Protein AF-A0A7W4E6R5-F1 (afdb_monomer_lite)

Structure (mmCIF, N/CA/C/O backbone):
data_AF-A0A7W4E6R5-F1
#
_entry.id   AF-A0A7W4E6R5-F1
#
loop_
_atom_site.group_PDB
_atom_site.id
_atom_site.type_symbol
_atom_site.label_atom_id
_atom_site.label_alt_id
_atom_site.label_comp_id
_atom_site.label_asym_id
_atom_site.label_entity_id
_atom_site.label_seq_id
_atom_site.pdbx_PDB_ins_code
_atom_site.Cartn_x
_atom_site.Cartn_y
_atom_site.Cartn_z
_atom_site.occupancy
_atom_site.B_iso_or_equiv
_atom_site.auth_seq_id
_atom_site.auth_comp_id
_atom_site.auth_asym_id
_atom_site.auth_atom_id
_atom_site.pdbx_PDB_model_num
ATOM 1 N N . MET A 1 1 ? -4.775 -3.069 15.211 1.00 92.50 1 MET A N 1
ATOM 2 C CA . MET A 1 1 ? -4.771 -3.975 14.040 1.00 92.50 1 MET A CA 1
ATOM 3 C C . MET A 1 1 ? -3.378 -3.992 13.441 1.00 92.50 1 MET A C 1
ATOM 5 O O . MET A 1 1 ? -2.796 -2.930 13.280 1.00 92.50 1 MET A O 1
ATOM 9 N N . LYS A 1 2 ? -2.855 -5.177 13.117 1.00 96.56 2 LYS A N 1
ATOM 10 C CA . LYS A 1 2 ? -1.588 -5.344 12.400 1.00 96.56 2 LYS A CA 1
ATOM 11 C C . LYS A 1 2 ? -1.854 -6.105 11.107 1.00 96.56 2 LYS A C 1
ATOM 13 O O . LYS A 1 2 ? -2.441 -7.186 11.166 1.00 96.56 2 LYS A O 1
ATOM 18 N N . ILE A 1 3 ? -1.442 -5.541 9.979 1.00 96.94 3 ILE A N 1
ATOM 19 C CA . ILE A 1 3 ? -1.617 -6.141 8.656 1.00 96.94 3 ILE A CA 1
ATOM 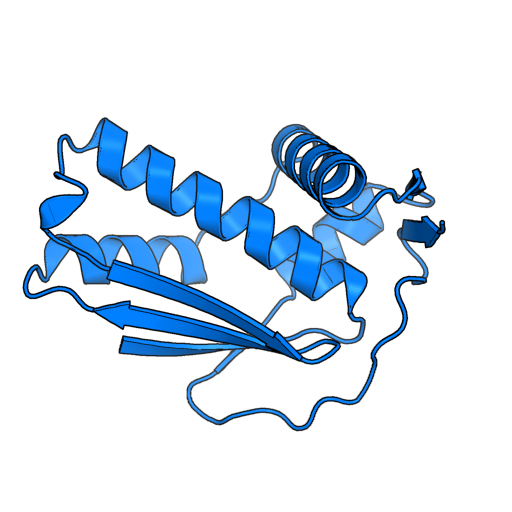20 C C . ILE A 1 3 ? -0.442 -5.766 7.758 1.00 96.94 3 ILE A C 1
ATOM 22 O O . ILE A 1 3 ? 0.274 -4.805 8.037 1.00 96.94 3 ILE A O 1
ATOM 26 N N . TYR A 1 4 ? -0.219 -6.544 6.713 1.00 97.50 4 TYR A N 1
ATOM 27 C CA . TYR A 1 4 ? 0.803 -6.286 5.715 1.00 97.50 4 TYR A CA 1
ATOM 28 C C . TYR A 1 4 ? 0.143 -6.096 4.363 1.00 97.50 4 TYR A C 1
ATOM 30 O O . TYR A 1 4 ? -0.878 -6.732 4.111 1.00 97.50 4 TYR A O 1
ATOM 38 N N . SER A 1 5 ? 0.732 -5.259 3.520 1.00 96.62 5 SER A N 1
ATOM 39 C CA . SER A 1 5 ? 0.418 -5.199 2.099 1.00 96.62 5 SER A CA 1
ATOM 40 C C . SER A 1 5 ? 1.663 -5.502 1.276 1.00 96.62 5 SER A C 1
ATOM 42 O O . SER A 1 5 ? 2.760 -5.118 1.684 1.00 96.62 5 SER A O 1
ATOM 44 N N . TYR A 1 6 ? 1.525 -6.190 0.149 1.00 97.19 6 TYR A N 1
ATOM 45 C CA . TYR A 1 6 ? 2.667 -6.536 -0.696 1.00 97.19 6 TYR A CA 1
ATOM 46 C C . TYR A 1 6 ? 2.286 -6.660 -2.169 1.00 97.19 6 TYR A C 1
ATOM 48 O O . TYR A 1 6 ? 1.118 -6.813 -2.516 1.00 97.19 6 TYR A O 1
ATOM 56 N N . SER A 1 7 ? 3.291 -6.599 -3.034 1.00 95.94 7 SER A N 1
ATOM 57 C CA . SER A 1 7 ? 3.144 -6.807 -4.474 1.00 95.94 7 SER A CA 1
ATOM 58 C C . SER A 1 7 ? 4.409 -7.426 -5.057 1.00 95.94 7 SER A C 1
ATOM 60 O O . SER A 1 7 ? 5.363 -7.710 -4.333 1.00 95.94 7 SER A O 1
ATOM 62 N N . SER A 1 8 ? 4.437 -7.643 -6.369 1.00 94.12 8 SER A N 1
ATOM 63 C CA . SER A 1 8 ? 5.616 -8.175 -7.053 1.00 94.12 8 SER A CA 1
ATOM 64 C C . SER A 1 8 ? 6.803 -7.210 -7.095 1.00 94.12 8 SER A C 1
ATOM 66 O O . SER A 1 8 ? 7.907 -7.665 -7.369 1.00 94.12 8 SER A O 1
ATOM 68 N N . SER A 1 9 ? 6.594 -5.905 -6.874 1.00 96.25 9 SER A N 1
ATOM 69 C CA . SER A 1 9 ? 7.644 -4.889 -7.023 1.00 96.25 9 SER A CA 1
ATOM 70 C C . SER A 1 9 ? 7.554 -3.808 -5.952 1.00 96.25 9 SER A C 1
ATOM 72 O O . SER A 1 9 ? 6.456 -3.395 -5.571 1.00 96.25 9 SER A O 1
ATOM 74 N N . ALA A 1 10 ? 8.696 -3.310 -5.476 1.00 95.88 10 ALA A N 1
ATOM 75 C CA . ALA A 1 10 ? 8.713 -2.346 -4.380 1.00 95.88 10 ALA A CA 1
ATOM 76 C C . ALA A 1 10 ? 7.948 -1.067 -4.726 1.00 95.88 10 ALA A C 1
ATOM 78 O O . ALA A 1 10 ? 7.079 -0.640 -3.966 1.00 95.88 10 ALA A O 1
ATOM 79 N N . ASN A 1 11 ? 8.174 -0.500 -5.909 1.00 95.75 11 ASN A N 1
ATOM 80 C CA . ASN A 1 11 ? 7.527 0.750 -6.298 1.00 95.75 11 ASN A CA 1
ATOM 81 C C . ASN A 1 11 ? 5.982 0.706 -6.270 1.00 95.75 11 ASN A C 1
ATOM 83 O O . ASN A 1 11 ? 5.368 1.674 -5.823 1.00 95.75 11 ASN A O 1
ATOM 87 N N . TYR A 1 12 ? 5.341 -0.409 -6.633 1.00 96.56 12 TYR A N 1
ATOM 88 C CA . TYR A 1 12 ? 3.883 -0.554 -6.542 1.00 96.56 12 TYR A CA 1
ATOM 89 C C . TYR A 1 12 ? 3.400 -0.553 -5.091 1.00 96.56 12 TYR A C 1
ATOM 91 O O . TYR A 1 12 ? 2.452 0.162 -4.764 1.00 96.56 12 TYR A O 1
ATOM 99 N N . THR A 1 13 ? 4.085 -1.279 -4.200 1.00 96.31 13 THR A N 1
ATOM 100 C CA . THR A 1 13 ? 3.770 -1.273 -2.763 1.00 96.31 13 THR A CA 1
ATOM 101 C C . THR A 1 13 ? 3.951 0.121 -2.160 1.00 96.31 13 THR A C 1
ATOM 103 O O . THR A 1 13 ? 3.119 0.550 -1.360 1.00 96.31 13 THR A O 1
ATOM 106 N N . HIS A 1 14 ? 5.001 0.853 -2.551 1.00 95.50 14 HIS A N 1
ATOM 107 C CA . HIS A 1 14 ? 5.243 2.222 -2.081 1.00 95.50 14 HIS A CA 1
ATOM 108 C C . HIS A 1 14 ? 4.127 3.164 -2.538 1.00 95.50 14 HIS A C 1
ATOM 110 O O . HIS A 1 14 ? 3.554 3.867 -1.711 1.00 95.50 14 HIS A O 1
ATOM 116 N N . ILE A 1 15 ? 3.768 3.153 -3.824 1.00 96.12 15 ILE A N 1
ATOM 117 C CA . ILE A 1 15 ? 2.698 4.014 -4.349 1.00 96.12 15 ILE A CA 1
ATOM 118 C C . ILE A 1 15 ? 1.363 3.684 -3.681 1.00 96.12 15 ILE A C 1
ATOM 120 O O . ILE A 1 15 ? 0.711 4.584 -3.155 1.00 96.12 15 ILE A O 1
ATOM 124 N N . HIS A 1 16 ? 0.988 2.404 -3.635 1.00 95.75 16 HIS A N 1
ATOM 125 C CA . HIS A 1 16 ? -0.233 1.958 -2.969 1.00 95.75 16 HIS A CA 1
ATOM 126 C C . HIS A 1 16 ? -0.277 2.413 -1.508 1.00 95.75 16 HIS A C 1
ATOM 128 O O . HIS A 1 16 ? -1.301 2.906 -1.045 1.00 95.75 16 HIS A O 1
ATOM 134 N N . MET A 1 17 ? 0.843 2.304 -0.785 1.00 94.88 17 MET A N 1
ATOM 135 C CA . MET A 1 17 ? 0.940 2.775 0.594 1.00 94.88 17 MET A CA 1
ATOM 136 C C . MET A 1 17 ? 0.624 4.270 0.716 1.00 94.88 17 MET A C 1
ATOM 138 O O . MET A 1 17 ? -0.128 4.662 1.606 1.00 94.88 17 MET A O 1
ATOM 142 N N . TYR A 1 18 ? 1.172 5.105 -0.166 1.00 94.94 18 TYR A N 1
ATOM 143 C CA . TYR A 1 18 ? 0.889 6.539 -0.151 1.00 94.94 18 TYR A CA 1
ATOM 144 C C . TYR A 1 18 ? -0.571 6.840 -0.480 1.00 94.94 18 TYR A C 1
ATOM 146 O O . TYR A 1 18 ? -1.187 7.610 0.254 1.00 94.94 18 TYR A O 1
ATOM 154 N N . VAL A 1 19 ? -1.129 6.233 -1.535 1.00 94.19 19 VAL A N 1
ATOM 155 C CA . VAL A 1 19 ? -2.530 6.482 -1.905 1.00 94.19 19 VAL A CA 1
ATOM 156 C C . VAL A 1 19 ? -3.450 6.054 -0.768 1.00 94.19 19 VAL A C 1
ATOM 158 O O . VAL A 1 19 ? -4.164 6.887 -0.224 1.00 94.19 19 VAL A O 1
ATOM 161 N N . PHE A 1 20 ? -3.329 4.804 -0.315 1.00 93.62 20 PHE A N 1
ATOM 162 C CA . PHE A 1 20 ? -4.147 4.256 0.763 1.00 93.62 20 PHE A CA 1
ATOM 163 C C . PHE A 1 20 ? -4.099 5.117 2.033 1.00 93.62 20 PHE A C 1
ATOM 165 O O . PHE A 1 20 ? -5.126 5.361 2.670 1.00 93.62 20 PHE A O 1
ATOM 172 N N . PHE A 1 21 ? -2.906 5.580 2.423 1.00 93.06 21 PHE A N 1
ATOM 173 C CA . PHE A 1 21 ? -2.746 6.411 3.613 1.00 93.06 21 PHE A CA 1
ATOM 174 C C . PHE A 1 21 ? -3.526 7.727 3.499 1.00 93.06 21 PHE A C 1
ATOM 176 O O . PHE A 1 21 ? -4.193 8.115 4.459 1.00 93.06 21 PHE A O 1
ATOM 183 N N . PHE A 1 22 ? -3.463 8.409 2.349 1.00 90.50 22 PHE A N 1
ATOM 184 C CA . PHE A 1 22 ? -4.202 9.660 2.165 1.00 90.50 22 PHE A CA 1
ATOM 185 C C . PHE A 1 22 ? -5.701 9.436 2.086 1.00 90.50 22 PHE A C 1
ATOM 187 O O . PHE A 1 22 ? -6.421 10.151 2.771 1.00 90.50 22 PHE A O 1
ATOM 194 N N . SER A 1 23 ? -6.155 8.407 1.374 1.00 91.06 23 SER A N 1
ATOM 195 C CA . SER A 1 23 ? -7.574 8.054 1.313 1.00 91.06 23 SER A CA 1
ATOM 196 C C . SER A 1 23 ? -8.146 7.785 2.702 1.00 91.06 23 SER A C 1
ATOM 198 O O . SER A 1 23 ? -9.222 8.263 3.053 1.00 91.06 23 SER A O 1
ATOM 200 N N . PHE A 1 24 ? -7.399 7.063 3.544 1.00 92.62 24 PHE A N 1
ATOM 201 C CA . PHE A 1 24 ? -7.795 6.840 4.930 1.00 92.62 24 PHE A CA 1
ATOM 202 C C . PHE A 1 24 ? -7.845 8.146 5.731 1.00 92.62 24 PHE A C 1
ATOM 204 O O . PHE A 1 24 ? -8.823 8.386 6.435 1.00 92.62 24 PHE A O 1
ATOM 211 N N . ALA A 1 25 ? -6.827 9.002 5.621 1.00 91.75 25 ALA A N 1
ATOM 212 C CA . ALA A 1 25 ? -6.798 10.282 6.327 1.00 91.75 25 ALA A CA 1
ATOM 213 C C . ALA A 1 25 ? -7.938 11.226 5.892 1.00 91.75 25 ALA A C 1
ATOM 215 O O . ALA A 1 25 ? -8.540 11.897 6.734 1.00 91.75 25 ALA A O 1
ATOM 216 N N . GLU A 1 26 ? -8.265 11.260 4.600 1.00 90.81 26 GLU A N 1
ATOM 217 C CA . GLU A 1 26 ? -9.371 12.051 4.056 1.00 90.81 26 GLU A CA 1
ATOM 218 C C . GLU A 1 26 ? -10.723 11.541 4.558 1.00 90.81 26 GLU A C 1
ATOM 220 O O . GLU A 1 26 ? -11.486 12.322 5.123 1.00 90.81 26 GLU A O 1
ATOM 225 N N . GLU A 1 27 ? -10.979 10.233 4.500 1.00 91.75 27 GLU A N 1
ATOM 226 C CA . GLU A 1 27 ? -12.237 9.644 4.979 1.00 91.75 27 GLU A CA 1
ATOM 227 C C . GLU A 1 27 ? -12.455 9.871 6.490 1.00 91.75 27 GLU A C 1
ATOM 229 O O . GLU A 1 27 ? -13.575 10.101 6.958 1.00 91.75 27 GLU A O 1
ATOM 234 N N . ILE A 1 28 ? -11.381 9.830 7.286 1.00 93.81 28 ILE A N 1
ATOM 235 C CA . ILE A 1 28 ? -11.417 10.171 8.716 1.00 93.81 28 ILE A CA 1
ATOM 236 C C . ILE A 1 28 ? -11.839 11.632 8.909 1.00 93.81 28 ILE A C 1
ATOM 238 O O . ILE A 1 28 ? -12.747 11.909 9.705 1.00 93.81 28 ILE A O 1
ATOM 242 N N . LYS A 1 29 ? -11.220 12.552 8.161 1.00 91.62 29 LYS A N 1
ATOM 243 C CA . LYS A 1 29 ? -11.508 13.989 8.216 1.00 91.62 29 LYS A CA 1
ATOM 244 C C . LYS A 1 29 ? -12.944 14.296 7.791 1.00 91.62 29 LYS A C 1
ATOM 246 O O . LYS A 1 29 ? -13.637 15.024 8.500 1.00 91.62 29 LYS A O 1
ATOM 251 N N . GLU A 1 30 ? -13.411 13.728 6.682 1.00 93.00 30 GLU A N 1
ATOM 252 C CA . GLU A 1 30 ? -14.771 13.932 6.164 1.00 93.00 30 GLU A CA 1
ATOM 253 C C . GLU A 1 30 ? -15.847 13.442 7.135 1.00 93.00 30 GLU A C 1
ATOM 255 O O . GLU A 1 30 ? -16.902 14.061 7.285 1.00 93.00 30 GLU A O 1
ATOM 260 N N . ARG A 1 31 ? -15.563 12.369 7.879 1.00 91.25 31 ARG A N 1
ATOM 261 C CA . ARG A 1 31 ? -16.464 11.844 8.914 1.00 91.25 31 ARG A CA 1
ATOM 262 C C . ARG A 1 31 ? -16.388 12.594 10.244 1.00 91.25 31 ARG A C 1
ATOM 264 O O . ARG A 1 31 ? -17.076 12.191 11.188 1.00 91.25 31 ARG A O 1
ATOM 271 N N . GLY A 1 32 ? -15.572 13.648 10.334 1.00 90.44 32 GLY A N 1
ATOM 272 C CA . GLY A 1 32 ? -15.376 14.446 11.545 1.00 90.44 32 GLY A CA 1
ATOM 273 C C . GLY A 1 32 ? -14.707 13.674 12.684 1.00 90.44 32 GLY A C 1
ATOM 274 O O . GLY A 1 32 ? -14.911 14.004 13.855 1.00 90.44 32 GLY A O 1
ATOM 275 N N . LEU A 1 33 ? -13.956 12.615 12.365 1.00 89.94 33 LEU A N 1
ATOM 276 C CA . LEU A 1 33 ? -13.229 11.814 13.345 1.00 89.94 33 LEU A CA 1
ATOM 277 C C . LEU A 1 33 ? -11.895 12.500 13.655 1.00 89.94 33 LEU A C 1
ATOM 279 O O . LEU A 1 33 ? -11.224 13.015 12.766 1.00 89.94 33 LEU A O 1
ATOM 283 N N . LYS A 1 34 ? -11.526 12.556 14.938 1.00 85.12 34 LYS A N 1
ATOM 284 C CA . LYS A 1 34 ? -10.322 13.269 15.376 1.00 85.12 34 LYS A CA 1
ATOM 285 C C . LYS A 1 34 ? -9.089 12.390 15.225 1.00 85.12 34 LYS A C 1
ATOM 287 O O . LYS A 1 34 ? -9.104 11.235 15.649 1.00 85.12 34 LYS A O 1
ATOM 292 N N . ASP A 1 35 ? -7.990 12.986 14.772 1.00 77.81 35 ASP A N 1
ATOM 293 C CA . ASP A 1 35 ? -6.689 12.312 14.691 1.00 77.81 35 ASP A CA 1
ATOM 294 C C . ASP A 1 35 ? -6.189 11.789 16.042 1.00 77.81 35 ASP A C 1
ATOM 296 O O . ASP A 1 35 ? -5.500 10.780 16.098 1.00 77.81 35 ASP A O 1
ATOM 300 N N . SER A 1 36 ? -6.614 12.391 17.157 1.00 85.56 36 SER A N 1
ATOM 301 C CA . SER A 1 36 ? -6.310 11.894 18.506 1.00 85.56 36 SER A CA 1
ATOM 302 C C . SER A 1 36 ? -6.882 10.505 18.814 1.00 85.56 36 SER A C 1
ATOM 304 O O . SER A 1 36 ? -6.485 9.893 19.802 1.00 85.56 36 SER A O 1
ATOM 306 N N . ASN A 1 37 ? -7.840 10.020 18.019 1.00 90.00 37 ASN A N 1
ATOM 307 C CA . ASN A 1 37 ? -8.579 8.787 18.298 1.00 90.00 37 ASN A CA 1
ATOM 308 C C . ASN A 1 37 ? -7.968 7.566 17.596 1.00 90.00 37 ASN A C 1
ATOM 310 O O . ASN A 1 37 ? -8.489 6.451 17.720 1.00 90.00 37 ASN A O 1
ATOM 314 N N . TYR A 1 38 ? -6.868 7.751 16.864 1.00 93.88 38 TYR A N 1
ATOM 315 C CA . TYR A 1 38 ? -6.110 6.657 16.281 1.00 93.88 38 TYR A CA 1
ATOM 316 C C . TYR A 1 38 ? -4.627 6.991 16.146 1.00 93.88 38 TYR A C 1
ATOM 318 O O . TYR A 1 38 ? -4.213 8.144 16.112 1.00 93.88 38 TYR A O 1
ATOM 326 N N . LYS A 1 39 ? -3.815 5.949 16.018 1.00 94.62 39 LYS A N 1
ATOM 327 C CA . LYS A 1 39 ? -2.434 6.037 15.566 1.00 94.62 39 LYS A CA 1
ATOM 328 C C . LYS A 1 39 ? -2.261 5.074 14.404 1.00 94.62 39 LYS A C 1
ATOM 330 O O . LYS A 1 39 ? -2.540 3.885 14.550 1.00 94.62 39 LYS A O 1
ATOM 335 N N . LEU A 1 40 ? -1.827 5.580 13.253 1.00 94.88 40 LEU A N 1
ATOM 336 C CA . LEU A 1 40 ? -1.511 4.761 12.088 1.00 94.88 40 LEU A CA 1
ATOM 337 C C . LEU A 1 40 ? -0.011 4.830 11.809 1.00 94.88 40 LEU A C 1
ATOM 339 O O . LEU A 1 40 ? 0.478 5.814 11.264 1.00 94.88 40 LEU A O 1
ATOM 343 N N . ASP A 1 41 ? 0.707 3.771 12.174 1.00 95.12 41 ASP A N 1
ATOM 344 C CA . ASP A 1 41 ? 2.121 3.617 11.843 1.00 95.12 41 ASP A CA 1
ATOM 345 C C . ASP A 1 41 ? 2.268 2.721 10.608 1.00 95.12 41 ASP A C 1
ATOM 347 O O . ASP A 1 41 ? 1.678 1.635 10.536 1.00 95.12 41 ASP A O 1
ATOM 351 N N . VAL A 1 42 ? 3.095 3.151 9.657 1.00 94.62 42 VAL A N 1
ATOM 352 C CA . VAL A 1 42 ? 3.392 2.396 8.436 1.00 94.62 42 VAL A CA 1
ATOM 353 C C . VAL A 1 42 ? 4.898 2.322 8.236 1.00 94.62 42 VAL A C 1
ATOM 355 O O . VAL A 1 42 ? 5.598 3.327 8.342 1.00 94.62 42 VAL A O 1
ATOM 358 N N . SER A 1 43 ? 5.407 1.125 7.964 1.00 94.62 43 SER A N 1
ATOM 359 C CA . SER A 1 43 ? 6.822 0.887 7.662 1.00 94.62 43 SER A CA 1
ATOM 360 C C . SER A 1 43 ? 6.945 0.009 6.429 1.00 94.62 43 SER A C 1
ATOM 362 O O . SER A 1 43 ? 6.142 -0.909 6.274 1.00 94.62 43 SER A O 1
ATOM 364 N N . ILE A 1 44 ? 7.960 0.233 5.604 1.00 93.12 44 ILE A N 1
ATOM 365 C CA . ILE A 1 44 ? 8.161 -0.496 4.352 1.00 93.12 44 ILE A CA 1
ATOM 366 C C . ILE A 1 44 ? 9.520 -1.197 4.331 1.00 93.12 44 ILE A C 1
ATOM 368 O O . ILE A 1 44 ? 10.489 -0.684 4.886 1.00 93.12 44 ILE A O 1
ATOM 372 N N . ASP A 1 45 ? 9.551 -2.387 3.742 1.00 94.50 45 ASP A N 1
ATOM 373 C CA . ASP A 1 45 ? 10.683 -3.311 3.661 1.00 94.50 45 ASP A CA 1
ATOM 374 C C . ASP A 1 45 ? 10.621 -3.965 2.270 1.00 94.50 45 ASP A C 1
ATOM 376 O O . ASP A 1 45 ? 9.840 -4.893 2.047 1.00 94.50 45 ASP A O 1
ATOM 380 N N . GLY A 1 46 ? 11.328 -3.373 1.298 1.00 94.38 46 GLY A N 1
ATOM 381 C CA . GLY A 1 46 ? 11.211 -3.719 -0.123 1.00 94.38 46 GLY A CA 1
ATOM 382 C C . GLY A 1 46 ? 9.775 -3.589 -0.646 1.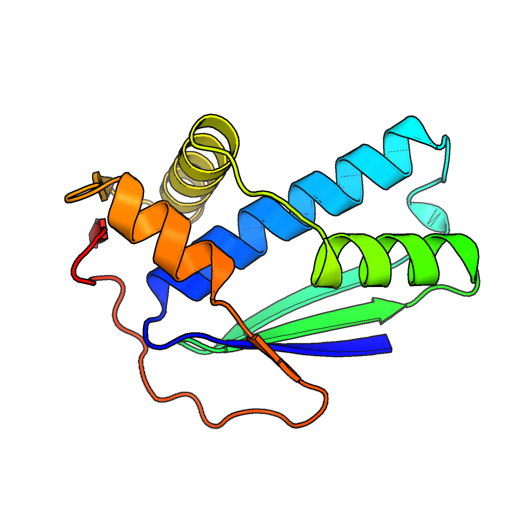00 94.38 46 GLY A C 1
ATOM 383 O O . GLY A 1 46 ? 9.139 -2.537 -0.523 1.00 94.38 46 GLY A O 1
ATOM 384 N N . ASN A 1 47 ? 9.257 -4.686 -1.193 1.00 96.69 47 ASN A N 1
ATOM 385 C CA . ASN A 1 47 ? 7.902 -4.853 -1.706 1.00 96.69 47 ASN A CA 1
ATOM 386 C C . ASN A 1 47 ? 6.845 -5.182 -0.649 1.00 96.69 47 ASN A C 1
ATOM 388 O O . ASN A 1 47 ? 5.701 -5.457 -1.018 1.00 96.69 47 ASN A O 1
ATOM 392 N N . VAL A 1 48 ? 7.171 -5.091 0.643 1.00 97.75 48 VAL A N 1
ATOM 393 C CA . VAL A 1 48 ? 6.246 -5.353 1.752 1.00 97.75 48 VAL A CA 1
ATOM 394 C C . VAL A 1 48 ? 6.086 -4.112 2.630 1.00 97.75 48 VAL A C 1
ATOM 396 O O . VAL A 1 48 ? 7.046 -3.616 3.214 1.00 97.75 48 VAL A O 1
ATOM 399 N N . ALA A 1 49 ? 4.853 -3.644 2.815 1.00 97.56 49 ALA A N 1
ATOM 400 C CA . ALA A 1 49 ? 4.509 -2.633 3.811 1.00 97.56 49 ALA A CA 1
ATOM 401 C C . ALA A 1 49 ? 3.806 -3.272 5.013 1.00 97.56 49 ALA A C 1
ATOM 403 O O . ALA A 1 49 ? 2.978 -4.171 4.885 1.00 97.56 49 ALA A O 1
ATOM 404 N N . LYS A 1 50 ? 4.130 -2.796 6.210 1.00 97.81 50 LYS A N 1
ATOM 405 C CA . LYS A 1 50 ? 3.521 -3.184 7.481 1.00 97.81 50 LYS A CA 1
ATOM 406 C C . LYS A 1 50 ? 2.718 -2.009 8.013 1.00 97.81 50 LYS A C 1
ATOM 408 O O . LYS A 1 50 ? 3.267 -0.936 8.237 1.00 97.81 50 LYS A O 1
ATOM 413 N N . TRP A 1 51 ? 1.457 -2.274 8.317 1.00 97.69 51 TRP A N 1
ATOM 414 C CA . TRP A 1 51 ? 0.494 -1.325 8.851 1.00 97.69 51 TRP A CA 1
ATOM 415 C C . TRP A 1 51 ? 0.161 -1.680 10.296 1.00 97.69 51 TRP A C 1
ATOM 417 O O . TRP A 1 51 ? -0.147 -2.836 10.618 1.00 97.69 51 TRP A O 1
ATOM 427 N N . MET A 1 52 ? 0.204 -0.686 11.175 1.00 97.12 52 MET A N 1
ATOM 428 C CA . MET A 1 52 ? -0.238 -0.791 12.560 1.00 97.12 52 MET A CA 1
ATOM 429 C C . MET A 1 52 ? -1.233 0.328 12.844 1.00 97.12 52 MET A C 1
ATOM 431 O O . MET A 1 52 ? -0.848 1.477 13.022 1.00 97.12 52 MET A O 1
ATOM 435 N N . LEU A 1 53 ? -2.515 -0.028 12.881 1.00 96.38 53 LEU A N 1
ATOM 436 C CA . LEU A 1 53 ? -3.589 0.873 13.286 1.00 96.38 53 LEU A CA 1
ATOM 437 C C . LEU A 1 53 ? -3.938 0.605 14.750 1.00 96.38 53 LEU A C 1
ATOM 439 O O . LEU A 1 53 ? -4.505 -0.446 15.057 1.00 96.38 53 LEU A O 1
ATOM 443 N N . ASP A 1 54 ? -3.623 1.532 15.639 1.00 95.94 54 ASP A N 1
ATOM 444 C CA . ASP A 1 54 ? -4.075 1.524 17.027 1.00 95.94 54 ASP A CA 1
ATOM 445 C C . ASP A 1 54 ? -5.258 2.478 17.189 1.00 95.94 54 ASP A C 1
ATOM 447 O O . ASP A 1 54 ? -5.175 3.646 16.823 1.00 95.94 54 ASP A O 1
ATOM 451 N N . THR A 1 55 ? -6.389 1.974 17.669 1.00 94.62 55 THR A N 1
ATOM 452 C CA . THR A 1 55 ? -7.582 2.787 17.916 1.00 94.62 55 THR A CA 1
ATOM 453 C C . THR A 1 55 ? -8.558 2.031 18.818 1.00 94.62 55 THR A C 1
ATOM 455 O O . THR A 1 55 ? -8.799 0.838 18.595 1.00 94.62 55 THR A O 1
ATOM 458 N N . PRO A 1 56 ? -9.171 2.700 19.810 1.00 90.25 56 PRO A N 1
ATOM 459 C CA . PRO A 1 56 ? -10.295 2.138 20.551 1.00 90.25 56 PRO A CA 1
ATOM 460 C C . PRO A 1 56 ? -11.614 2.199 19.755 1.00 90.25 56 PRO A C 1
ATOM 462 O O . PRO A 1 56 ? -12.590 1.540 20.123 1.00 90.25 56 PRO A O 1
ATOM 465 N N . GLU A 1 57 ? -11.679 2.964 18.659 1.00 92.62 57 GLU A N 1
ATOM 466 C CA . GLU A 1 57 ? -12.912 3.192 17.909 1.00 92.62 57 GLU A CA 1
ATOM 467 C C . GLU A 1 57 ? -13.146 2.156 16.806 1.00 92.62 57 GLU A C 1
ATOM 469 O O . GLU A 1 57 ? -12.478 2.117 15.768 1.00 92.62 57 GLU A O 1
ATOM 474 N N . LYS A 1 58 ? -14.209 1.359 16.966 1.00 92.06 58 LYS A N 1
ATOM 475 C CA . LYS A 1 58 ? -14.633 0.383 15.947 1.00 92.06 58 LYS A CA 1
ATOM 476 C C . LYS A 1 58 ? -14.932 1.032 14.592 1.00 92.06 58 LYS A C 1
ATOM 478 O O . LYS A 1 58 ? -14.675 0.413 13.563 1.00 92.06 58 LYS A O 1
ATOM 483 N N . ARG A 1 59 ? -15.446 2.268 14.576 1.00 93.62 59 ARG A N 1
ATOM 484 C CA . ARG A 1 59 ? -15.764 3.000 13.339 1.00 93.62 59 ARG A CA 1
ATOM 485 C C . ARG A 1 59 ? -14.509 3.261 12.501 1.00 93.62 59 ARG A C 1
ATOM 487 O O . ARG A 1 59 ? -14.536 2.979 11.308 1.00 93.62 59 ARG A O 1
ATOM 494 N N . ILE A 1 60 ? -13.413 3.693 13.128 1.00 94.31 60 ILE A N 1
ATOM 495 C CA . ILE A 1 60 ? -12.109 3.900 12.476 1.00 94.31 60 ILE A CA 1
ATOM 496 C C . ILE A 1 60 ? -11.578 2.579 11.907 1.00 94.31 60 ILE A C 1
ATOM 498 O O . ILE A 1 60 ? -11.185 2.508 10.744 1.00 94.31 60 ILE A O 1
ATOM 502 N N . SER A 1 61 ? -11.641 1.497 12.691 1.00 94.25 61 SER A N 1
ATOM 503 C CA . SER A 1 61 ? -11.224 0.175 12.208 1.00 94.25 61 SER A CA 1
ATOM 504 C C . SER A 1 61 ? -12.049 -0.312 11.010 1.00 94.25 61 SER A C 1
ATOM 506 O O . SER A 1 61 ? -11.496 -0.969 10.129 1.00 94.25 61 SER A O 1
ATOM 508 N N . ASN A 1 62 ? -13.348 -0.011 10.968 1.00 94.25 62 ASN A N 1
ATOM 509 C CA . ASN A 1 62 ? -14.217 -0.384 9.852 1.00 94.25 62 ASN A CA 1
ATOM 510 C C . ASN A 1 62 ? -13.924 0.433 8.589 1.00 94.25 62 ASN A C 1
ATOM 512 O O . ASN A 1 62 ? -13.930 -0.144 7.509 1.00 94.25 62 ASN A O 1
ATOM 516 N N . ILE A 1 63 ? -13.615 1.728 8.721 1.00 93.75 63 ILE A N 1
ATOM 517 C CA . ILE A 1 63 ? -13.175 2.567 7.594 1.00 93.75 63 ILE A CA 1
ATOM 518 C C . ILE A 1 63 ? -11.910 1.979 6.970 1.00 93.75 63 ILE A C 1
ATOM 520 O O . ILE A 1 63 ? -11.888 1.711 5.775 1.00 93.75 63 ILE A O 1
ATOM 524 N N . PHE A 1 64 ? -10.901 1.675 7.794 1.00 94.44 64 PHE A N 1
ATOM 525 C CA . PHE A 1 64 ? -9.653 1.077 7.317 1.00 94.44 64 PHE A CA 1
ATOM 526 C C . PHE A 1 64 ? -9.906 -0.215 6.522 1.00 94.44 64 PHE A C 1
ATOM 528 O O . PHE A 1 64 ? -9.380 -0.384 5.430 1.00 94.44 64 PHE A O 1
ATOM 535 N N . LYS A 1 65 ? -10.758 -1.113 7.040 1.00 93.31 65 LYS A N 1
ATOM 536 C CA . LYS A 1 65 ? -11.107 -2.368 6.351 1.00 93.31 65 LYS A CA 1
ATOM 537 C C . LYS A 1 65 ? -11.882 -2.151 5.053 1.00 93.31 65 LYS A C 1
ATOM 539 O O . LYS A 1 65 ? -11.665 -2.908 4.121 1.00 93.31 65 LYS A O 1
ATOM 544 N N . SER A 1 66 ? -12.777 -1.167 5.005 1.00 91.69 66 SER A N 1
ATOM 545 C CA . SER A 1 66 ? -13.562 -0.877 3.801 1.00 91.69 66 SER A CA 1
ATOM 546 C C . SER A 1 66 ? -12.664 -0.361 2.679 1.00 91.69 66 SER A C 1
ATOM 548 O O . SER A 1 66 ? -12.722 -0.879 1.572 1.00 91.69 66 SER A O 1
ATOM 550 N N . ILE A 1 67 ? -11.740 0.555 2.987 1.00 89.88 67 ILE A N 1
ATOM 551 C CA . ILE A 1 67 ? -10.753 1.038 2.010 1.00 89.88 67 ILE A CA 1
ATOM 552 C C . ILE A 1 67 ? -9.862 -0.121 1.530 1.00 89.88 67 ILE A C 1
ATOM 554 O O . ILE A 1 67 ? -9.576 -0.236 0.349 1.00 89.88 67 ILE A O 1
ATOM 558 N N . MET A 1 68 ? -9.472 -1.054 2.403 1.00 89.56 68 MET A N 1
ATOM 559 C CA . MET A 1 68 ? -8.697 -2.231 1.973 1.00 89.56 68 MET A CA 1
ATOM 560 C C . MET A 1 68 ? -9.409 -3.130 0.959 1.00 89.56 68 MET A C 1
ATOM 562 O O . MET A 1 68 ? -8.735 -3.864 0.244 1.00 89.56 68 MET A O 1
ATOM 566 N N . GLN A 1 69 ? -10.741 -3.156 0.968 1.00 85.69 69 GLN A N 1
ATOM 567 C CA . GLN A 1 69 ? -11.531 -4.087 0.163 1.00 85.69 69 GLN A CA 1
ATOM 568 C C . GLN A 1 69 ? -12.044 -3.446 -1.123 1.00 85.69 69 GLN A C 1
ATOM 570 O O . GLN A 1 69 ? -12.028 -4.093 -2.166 1.00 85.69 69 GLN A O 1
ATOM 575 N N . ASP A 1 70 ? -12.474 -2.188 -1.041 1.00 79.69 70 ASP A N 1
ATOM 576 C CA . ASP A 1 70 ? -13.331 -1.578 -2.058 1.00 79.69 70 ASP A CA 1
ATOM 577 C C . ASP A 1 70 ? -12.701 -0.347 -2.727 1.00 79.69 70 ASP A C 1
ATOM 579 O O . ASP A 1 70 ? -13.357 0.322 -3.526 1.00 79.69 70 ASP A O 1
ATOM 583 N N . TYR A 1 71 ? -11.451 0.000 -2.397 1.00 79.81 71 TYR A N 1
ATOM 584 C CA . TYR A 1 71 ? -10.862 1.236 -2.901 1.00 79.81 71 TYR A CA 1
ATOM 585 C C . TYR A 1 71 ? -10.522 1.159 -4.390 1.00 79.81 71 TYR A C 1
ATOM 587 O O . TYR A 1 71 ? -9.772 0.293 -4.843 1.00 79.81 71 TYR A O 1
ATOM 595 N N . VAL A 1 72 ? -11.052 2.117 -5.147 1.00 82.56 72 VAL A N 1
ATOM 596 C CA . VAL A 1 72 ? -10.800 2.262 -6.580 1.00 82.56 72 VAL A CA 1
ATOM 597 C C . VAL A 1 72 ? -9.772 3.367 -6.782 1.00 82.56 72 VAL A C 1
ATOM 599 O O . VAL A 1 72 ? -10.095 4.549 -6.716 1.00 82.56 72 VAL A O 1
ATOM 602 N N . PHE A 1 73 ? -8.529 2.971 -7.049 1.00 83.69 73 PHE A N 1
ATOM 603 C CA . PHE A 1 73 ? -7.430 3.901 -7.301 1.00 83.69 73 PHE A CA 1
ATOM 604 C C . PHE A 1 73 ? -7.619 4.632 -8.634 1.00 83.69 73 PHE A C 1
ATOM 606 O O . PHE A 1 73 ? -7.712 3.992 -9.687 1.00 83.69 73 PHE A O 1
ATOM 613 N N . ASN A 1 74 ? -7.627 5.967 -8.604 1.00 89.00 74 ASN A N 1
ATOM 614 C CA . ASN A 1 74 ? -7.650 6.785 -9.817 1.00 89.00 74 ASN A CA 1
ATOM 615 C C . ASN A 1 74 ? -6.260 7.349 -10.168 1.00 89.00 74 ASN A C 1
ATOM 617 O O . ASN A 1 74 ? -5.333 7.361 -9.357 1.00 89.00 74 ASN A O 1
ATOM 621 N N . ASP A 1 75 ? -6.106 7.815 -11.408 1.00 94.81 75 ASP A N 1
ATOM 622 C CA . ASP A 1 75 ? -4.808 8.267 -11.926 1.00 94.81 75 ASP A CA 1
ATOM 623 C C . ASP A 1 75 ? -4.258 9.501 -11.228 1.00 94.81 75 ASP A C 1
ATOM 625 O O . ASP A 1 75 ? -3.042 9.665 -11.138 1.00 94.81 75 ASP A O 1
ATOM 629 N N . GLU A 1 76 ? -5.136 10.393 -10.782 1.00 94.12 76 GLU A N 1
ATOM 630 C CA . GLU A 1 76 ? -4.739 11.635 -10.137 1.00 94.12 76 GLU A CA 1
ATOM 631 C C . GLU A 1 76 ? -4.153 11.353 -8.753 1.00 94.12 76 GLU A C 1
ATOM 633 O O . GLU A 1 76 ? -3.054 11.813 -8.446 1.00 94.12 76 GLU A O 1
ATOM 638 N N . GLU A 1 77 ? -4.800 10.492 -7.971 1.00 93.38 77 GLU A N 1
ATOM 639 C CA . GLU A 1 77 ? -4.294 10.023 -6.678 1.00 93.38 77 GLU A CA 1
ATOM 640 C C . GLU A 1 77 ? -2.943 9.322 -6.810 1.00 93.38 77 GLU A C 1
ATOM 642 O O . GLU A 1 77 ? -2.020 9.592 -6.037 1.00 93.38 77 GLU A O 1
ATOM 647 N N . ILE A 1 78 ? -2.799 8.459 -7.821 1.00 95.94 78 ILE A N 1
ATOM 648 C CA . ILE A 1 78 ? -1.536 7.770 -8.095 1.00 95.94 78 ILE A CA 1
ATOM 649 C C . ILE A 1 78 ? -0.436 8.785 -8.427 1.00 95.94 78 ILE A C 1
ATOM 651 O O . ILE A 1 78 ? 0.661 8.705 -7.873 1.00 95.94 78 ILE A O 1
ATOM 655 N N . LYS A 1 79 ? -0.717 9.774 -9.283 1.00 96.69 79 LYS A N 1
ATOM 656 C CA . LYS A 1 79 ? 0.247 10.831 -9.629 1.00 96.69 79 LYS A CA 1
ATOM 657 C C . LYS A 1 79 ? 0.628 11.677 -8.416 1.00 96.69 79 LYS A C 1
ATOM 659 O O . LYS A 1 79 ? 1.810 11.946 -8.218 1.00 96.69 79 LYS A O 1
ATOM 664 N N . ILE A 1 80 ? -0.333 12.032 -7.562 1.00 95.62 80 ILE A N 1
ATOM 665 C CA . ILE A 1 80 ? -0.072 12.759 -6.312 1.00 95.62 80 ILE A CA 1
ATOM 666 C C . ILE A 1 80 ? 0.826 11.932 -5.383 1.00 95.62 80 ILE A C 1
ATOM 668 O O . ILE A 1 80 ? 1.776 12.464 -4.803 1.00 95.62 80 ILE A O 1
ATOM 672 N N . ALA A 1 81 ? 0.557 10.631 -5.243 1.00 95.69 81 ALA A N 1
ATOM 673 C CA . ALA A 1 81 ? 1.385 9.728 -4.451 1.00 95.69 81 ALA A CA 1
ATOM 674 C C . ALA A 1 81 ? 2.820 9.648 -4.991 1.00 95.69 81 ALA A C 1
ATOM 676 O O . ALA A 1 81 ? 3.768 9.776 -4.214 1.00 95.69 81 ALA A O 1
ATOM 677 N N . ILE A 1 82 ? 2.985 9.521 -6.310 1.00 97.06 82 ILE A N 1
ATOM 678 C CA . ILE A 1 82 ? 4.292 9.535 -6.980 1.00 97.06 82 ILE A CA 1
ATOM 679 C C . ILE A 1 82 ? 5.044 10.832 -6.672 1.00 97.06 82 ILE A C 1
ATOM 681 O O . ILE A 1 82 ? 6.165 10.768 -6.172 1.00 97.06 82 ILE A O 1
ATOM 685 N N . SER A 1 83 ? 4.421 12.000 -6.855 1.00 96.75 83 SER A N 1
ATOM 686 C CA . SER A 1 83 ? 5.068 13.287 -6.566 1.00 96.75 83 SER A CA 1
ATOM 687 C C . SER A 1 83 ? 5.485 13.432 -5.101 1.00 96.75 83 SER A C 1
ATOM 689 O O . SER A 1 83 ? 6.526 14.013 -4.796 1.00 96.75 83 SER A O 1
ATOM 691 N N . LYS A 1 84 ? 4.720 12.867 -4.163 1.00 95.38 84 LYS A N 1
ATOM 692 C CA . LYS A 1 84 ? 5.100 12.854 -2.742 1.00 95.38 84 LYS A CA 1
ATOM 693 C C . LYS A 1 84 ? 6.266 11.907 -2.451 1.00 95.38 84 LYS A C 1
ATOM 695 O O . LYS A 1 84 ? 7.086 12.211 -1.582 1.00 95.38 84 LYS A O 1
ATOM 700 N N . ILE A 1 85 ? 6.360 10.781 -3.158 1.00 94.00 85 ILE A N 1
ATOM 701 C CA . ILE A 1 85 ? 7.512 9.870 -3.083 1.00 94.00 85 ILE A CA 1
ATOM 702 C C . ILE A 1 85 ? 8.766 10.562 -3.628 1.00 94.00 85 ILE A C 1
ATOM 704 O O . ILE A 1 85 ? 9.807 10.514 -2.969 1.00 94.00 85 ILE A O 1
ATOM 708 N N . GLU A 1 86 ? 8.658 11.239 -4.772 1.00 95.56 86 GLU A N 1
ATOM 709 C CA . GLU A 1 86 ? 9.734 12.036 -5.375 1.00 95.56 86 GLU A CA 1
ATOM 710 C C . GLU A 1 86 ? 10.253 13.094 -4.398 1.00 95.56 86 GLU A C 1
ATOM 712 O O . GLU A 1 86 ? 11.435 13.093 -4.057 1.00 95.56 86 GLU A O 1
ATOM 717 N N . GLN A 1 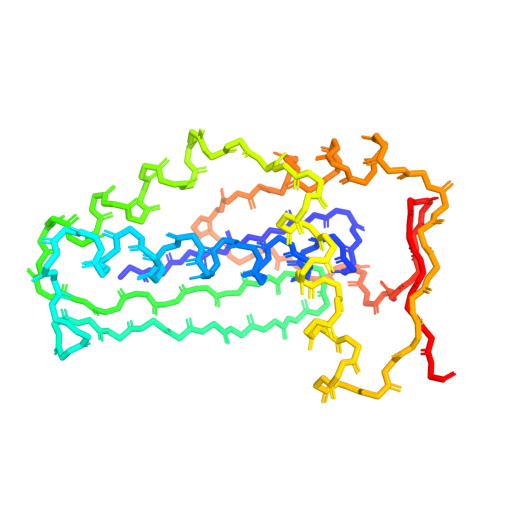87 ? 9.359 13.934 -3.864 1.00 94.81 87 GLN A N 1
ATOM 718 C CA . GLN A 1 87 ? 9.712 15.014 -2.936 1.00 94.81 87 GLN A CA 1
ATOM 719 C C . GLN A 1 87 ? 10.381 14.508 -1.656 1.00 94.81 87 GLN A C 1
ATOM 721 O O . GLN A 1 87 ? 11.351 15.102 -1.190 1.00 94.81 87 GLN A O 1
ATOM 726 N N . LYS A 1 88 ? 9.872 13.418 -1.068 1.00 92.81 88 LYS A N 1
ATOM 727 C CA . LYS A 1 88 ? 10.402 12.901 0.201 1.00 92.81 88 LYS A CA 1
ATOM 728 C C . LYS A 1 88 ? 11.784 12.269 0.044 1.00 92.81 88 LYS A C 1
ATOM 730 O O . LYS A 1 88 ? 12.591 12.358 0.965 1.00 92.81 88 LYS A O 1
ATOM 735 N N . ASN A 1 89 ? 12.035 11.599 -1.078 1.00 90.75 89 ASN A N 1
ATOM 736 C CA . ASN A 1 89 ? 13.230 10.772 -1.256 1.00 90.75 89 ASN A CA 1
ATOM 737 C C . ASN A 1 89 ? 14.261 11.378 -2.221 1.00 90.75 89 ASN A C 1
ATOM 739 O O . ASN A 1 89 ? 15.350 10.823 -2.362 1.00 90.75 89 ASN A O 1
ATOM 743 N N . GLY A 1 90 ? 13.939 12.502 -2.869 1.00 92.50 90 GLY A N 1
ATOM 744 C CA . GLY A 1 90 ? 14.771 13.095 -3.915 1.00 92.50 90 GLY A CA 1
ATOM 745 C C . GLY A 1 90 ? 14.839 12.213 -5.159 1.00 92.50 90 GLY A C 1
ATOM 746 O O . GLY A 1 90 ? 15.910 12.074 -5.740 1.00 92.50 90 GLY A O 1
ATOM 747 N N . PHE A 1 91 ? 13.726 11.565 -5.517 1.00 94.00 91 PHE A N 1
ATOM 748 C CA . PHE A 1 91 ? 13.635 10.763 -6.735 1.00 94.00 91 PHE A CA 1
ATOM 749 C C . PHE A 1 91 ? 13.029 11.555 -7.892 1.00 94.00 91 PHE A C 1
ATOM 751 O O . PHE A 1 91 ? 12.283 12.509 -7.687 1.00 94.00 91 PHE A O 1
ATOM 758 N N . ILE A 1 92 ? 13.298 11.083 -9.102 1.00 95.62 92 ILE A N 1
ATOM 759 C CA . ILE A 1 92 ? 12.597 11.408 -10.337 1.00 95.62 92 ILE A CA 1
ATOM 760 C C . ILE A 1 92 ? 11.907 10.132 -10.809 1.00 95.62 92 ILE A C 1
ATOM 762 O O . ILE A 1 92 ? 12.532 9.069 -10.892 1.00 95.62 92 ILE A O 1
ATOM 766 N N . SER A 1 93 ? 10.620 10.232 -11.122 1.00 96.44 93 SER A N 1
ATOM 767 C CA . SER A 1 93 ? 9.836 9.127 -11.651 1.00 96.44 93 SER A CA 1
ATOM 768 C C . SER A 1 93 ? 9.685 9.195 -13.169 1.00 96.44 93 SER A C 1
ATOM 770 O O . SER A 1 93 ? 9.689 10.259 -13.792 1.00 96.44 93 SER A O 1
ATOM 772 N N . LYS A 1 94 ? 9.518 8.026 -13.785 1.00 97.69 94 LYS A N 1
ATOM 773 C CA . LYS A 1 94 ? 9.104 7.890 -15.181 1.00 97.69 94 LYS A CA 1
ATOM 774 C C . LYS A 1 94 ? 7.993 6.857 -15.270 1.00 97.69 94 LYS A C 1
ATOM 776 O O . LYS A 1 94 ? 8.258 5.657 -15.235 1.00 97.69 94 LYS A O 1
ATOM 781 N N . ILE A 1 95 ? 6.754 7.322 -15.419 1.00 97.88 95 ILE A N 1
ATOM 782 C CA . ILE A 1 95 ? 5.617 6.450 -15.737 1.00 97.88 95 ILE A CA 1
ATOM 783 C C . ILE A 1 95 ? 5.795 5.953 -17.177 1.00 97.88 95 ILE A C 1
ATOM 785 O O . ILE A 1 95 ? 5.914 6.751 -18.107 1.00 97.88 95 ILE A O 1
ATOM 789 N N . LYS A 1 96 ? 5.844 4.633 -17.349 1.00 98.12 96 LYS A N 1
ATOM 790 C CA . LYS A 1 96 ? 5.973 3.951 -18.645 1.00 98.12 96 LYS A CA 1
ATOM 791 C C . LYS A 1 96 ? 4.617 3.533 -19.200 1.00 98.12 96 LYS A C 1
ATOM 793 O O . LYS A 1 96 ? 4.405 3.638 -20.402 1.00 98.12 96 LYS A O 1
ATOM 798 N N . ASP A 1 97 ? 3.715 3.103 -18.321 1.00 97.75 97 ASP A N 1
ATOM 799 C CA . ASP A 1 97 ? 2.360 2.669 -18.662 1.00 97.75 97 ASP A CA 1
ATOM 800 C C . ASP A 1 97 ? 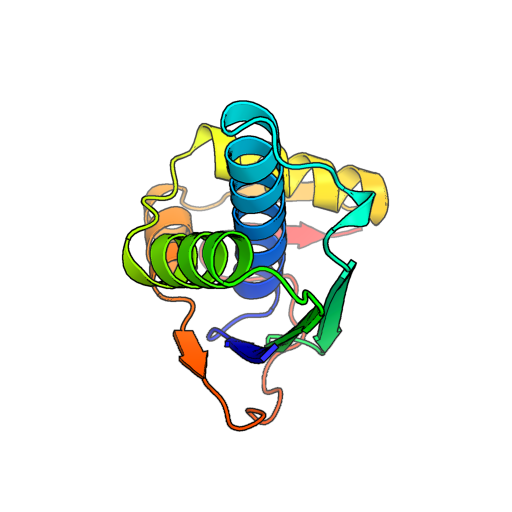1.420 2.933 -17.473 1.00 97.75 97 ASP A C 1
ATOM 802 O O . ASP A 1 97 ? 1.560 2.328 -16.409 1.00 97.75 97 ASP A O 1
ATOM 806 N N . MET A 1 98 ? 0.480 3.869 -17.637 1.00 96.31 98 MET A N 1
ATOM 807 C CA . MET A 1 98 ? -0.428 4.292 -16.563 1.00 96.31 98 MET A CA 1
ATOM 808 C C . MET A 1 98 ? -1.519 3.253 -16.273 1.00 96.31 98 MET A C 1
ATOM 810 O O . MET A 1 98 ? -1.877 3.049 -15.112 1.00 96.31 98 MET A O 1
ATOM 814 N N . ASP A 1 99 ? -2.030 2.571 -17.299 1.00 96.25 99 ASP A N 1
ATOM 815 C CA . ASP A 1 99 ? -3.083 1.570 -17.118 1.00 96.25 99 ASP A CA 1
ATOM 816 C C . ASP A 1 99 ? -2.521 0.313 -16.450 1.00 96.25 99 ASP A C 1
ATOM 818 O O . ASP A 1 99 ? -3.146 -0.241 -15.538 1.00 96.25 99 ASP A O 1
ATOM 822 N N . LEU A 1 100 ? -1.307 -0.099 -16.835 1.00 96.81 100 LEU A N 1
ATOM 823 C CA . LEU A 1 100 ? -0.591 -1.158 -16.131 1.00 96.81 100 LEU A CA 1
ATOM 824 C C . LEU A 1 100 ? -0.301 -0.754 -14.685 1.00 96.81 100 LEU A C 1
ATOM 826 O O . LEU A 1 100 ? -0.534 -1.551 -13.780 1.00 96.81 100 LEU A O 1
ATOM 830 N N . LEU A 1 101 ? 0.151 0.480 -14.447 1.00 96.81 101 LEU A N 1
ATOM 831 C CA . LEU A 1 101 ? 0.440 0.966 -13.100 1.00 96.81 101 LEU A CA 1
ATOM 832 C C . LEU A 1 101 ? -0.800 0.902 -12.199 1.00 96.81 101 LEU A C 1
ATOM 834 O O . LEU A 1 101 ? -0.735 0.346 -11.103 1.00 96.81 101 LEU A O 1
ATOM 838 N N . ARG A 1 102 ? -1.944 1.405 -12.678 1.00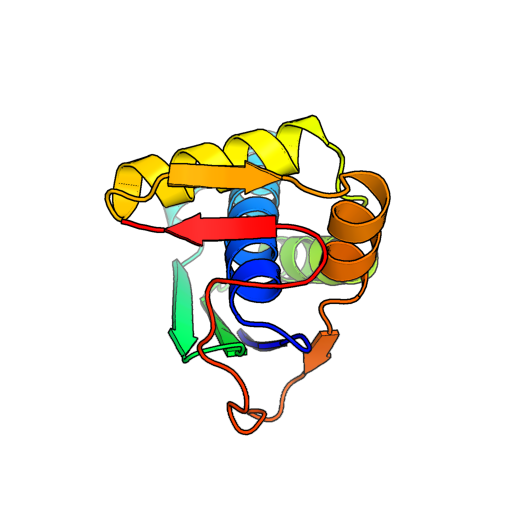 95.56 102 ARG A N 1
ATOM 839 C CA . ARG A 1 102 ? -3.225 1.349 -11.955 1.00 95.56 102 ARG A CA 1
ATOM 840 C C . ARG A 1 102 ? -3.622 -0.094 -11.639 1.00 95.56 102 ARG A C 1
ATOM 842 O O . ARG A 1 102 ? -4.020 -0.404 -10.514 1.00 95.56 102 ARG A O 1
ATOM 849 N N . LYS A 1 103 ? -3.470 -0.992 -12.617 1.00 94.38 103 LYS A N 1
ATOM 850 C CA . LYS A 1 103 ? -3.755 -2.422 -12.463 1.00 94.38 103 LYS A CA 1
ATOM 851 C C . LYS A 1 103 ? -2.862 -3.077 -11.408 1.00 94.38 103 LYS A C 1
ATOM 853 O O . LYS A 1 103 ? -3.374 -3.840 -10.598 1.00 94.38 103 LYS A O 1
ATOM 858 N N . GLU A 1 104 ? -1.560 -2.803 -11.410 1.00 95.50 104 GLU A N 1
ATOM 859 C CA . GLU A 1 104 ? -0.626 -3.395 -10.445 1.00 95.50 104 GLU A CA 1
ATOM 860 C C . GLU A 1 104 ? -0.824 -2.844 -9.026 1.00 95.50 104 GLU A C 1
ATOM 862 O O . GLU A 1 104 ? -0.790 -3.613 -8.069 1.00 95.50 104 GLU A O 1
ATOM 867 N N . ILE A 1 105 ? -1.148 -1.556 -8.875 1.00 94.25 105 ILE A N 1
ATOM 868 C CA . ILE A 1 105 ? -1.511 -0.960 -7.576 1.00 94.25 105 ILE A CA 1
ATOM 869 C C . ILE A 1 105 ? -2.782 -1.605 -7.008 1.00 94.25 105 ILE A C 1
ATOM 871 O O . ILE A 1 105 ? -2.836 -1.915 -5.822 1.00 94.25 105 ILE A O 1
ATOM 875 N N . THR A 1 106 ? -3.782 -1.869 -7.854 1.00 91.06 106 THR A N 1
ATOM 876 C CA . THR A 1 106 ? -5.046 -2.512 -7.441 1.00 91.06 106 THR A CA 1
ATOM 877 C C . THR A 1 106 ? -4.857 -3.978 -7.025 1.00 91.06 106 THR A C 1
ATOM 879 O O . THR A 1 106 ? -5.677 -4.529 -6.299 1.00 91.06 106 THR A O 1
ATOM 882 N N . LYS A 1 107 ? -3.775 -4.628 -7.469 1.00 92.38 107 LYS A N 1
ATOM 883 C CA . LYS A 1 107 ? -3.427 -6.011 -7.103 1.00 92.38 107 LYS A CA 1
ATOM 884 C C . LYS A 1 107 ? -2.584 -6.119 -5.833 1.00 92.38 107 LYS A C 1
ATOM 886 O O . LYS A 1 107 ? -2.164 -7.221 -5.490 1.00 92.38 107 LYS A O 1
ATOM 891 N N . VAL A 1 108 ? -2.266 -5.007 -5.172 1.00 93.94 108 VAL A N 1
ATOM 892 C CA . VAL A 1 108 ? -1.523 -5.052 -3.912 1.00 93.94 108 VAL A CA 1
ATOM 893 C C . VAL A 1 108 ? -2.366 -5.796 -2.879 1.00 93.94 108 VAL A C 1
ATOM 895 O O . VAL A 1 108 ? -3.438 -5.350 -2.478 1.00 93.94 108 VAL A O 1
ATOM 898 N N . ASP A 1 109 ? -1.867 -6.949 -2.448 1.00 93.69 109 ASP A N 1
ATOM 899 C CA . ASP A 1 109 ? -2.593 -7.853 -1.568 1.00 93.69 109 ASP A CA 1
ATOM 900 C C . ASP A 1 109 ? -2.382 -7.479 -0.110 1.00 93.69 109 ASP A C 1
ATOM 902 O O . ASP A 1 109 ? -1.275 -7.122 0.299 1.00 93.69 109 ASP A O 1
ATOM 906 N N . PHE A 1 110 ? -3.416 -7.668 0.711 1.00 95.06 110 PHE A N 1
ATOM 907 C CA . PHE A 1 110 ? -3.319 -7.543 2.160 1.00 95.06 110 PHE A CA 1
ATOM 908 C C . PHE A 1 110 ? -3.322 -8.901 2.868 1.00 95.06 110 PHE A C 1
ATOM 910 O O . PHE A 1 110 ? -4.131 -9.782 2.585 1.00 95.06 110 PHE A O 1
ATOM 917 N N . THR A 1 111 ? -2.470 -9.061 3.882 1.00 96.00 111 THR A N 1
ATOM 918 C CA . THR A 1 111 ? -2.358 -10.312 4.645 1.00 96.00 111 THR A CA 1
ATOM 919 C C . THR A 1 111 ? -1.972 -10.097 6.105 1.00 96.00 111 THR A C 1
ATOM 921 O O . THR A 1 111 ? -1.256 -9.167 6.468 1.00 96.00 111 THR A O 1
ATOM 924 N N . LYS A 1 112 ? -2.423 -10.995 6.989 1.00 95.81 112 LYS A N 1
ATOM 925 C CA . LYS A 1 112 ? -2.068 -10.973 8.420 1.00 95.81 112 LYS A CA 1
ATOM 926 C C . LYS A 1 112 ? -0.671 -11.537 8.702 1.00 95.81 112 LYS A C 1
ATOM 928 O O . LYS A 1 112 ? -0.082 -11.206 9.732 1.00 95.81 112 LYS A O 1
ATOM 933 N N . LYS A 1 113 ? -0.155 -12.414 7.835 1.00 96.69 113 LYS A N 1
ATOM 934 C CA . LYS A 1 113 ? 1.180 -13.020 7.977 1.00 96.69 113 LYS A CA 1
ATOM 935 C C . LYS A 1 113 ? 2.202 -12.139 7.266 1.00 96.69 113 LYS A C 1
ATOM 937 O O . LYS A 1 113 ? 1.895 -11.666 6.185 1.00 96.69 113 LYS A O 1
ATOM 942 N N . LYS A 1 114 ? 3.387 -11.918 7.852 1.00 96.25 114 LYS A N 1
ATOM 943 C CA . LYS A 1 114 ? 4.448 -11.139 7.186 1.00 96.25 114 LYS A CA 1
ATOM 944 C C . LYS A 1 114 ? 4.903 -11.921 5.940 1.00 96.25 114 LYS A C 1
ATOM 946 O O . LYS A 1 114 ? 5.371 -13.041 6.136 1.00 96.25 114 LYS A O 1
ATOM 951 N N . PRO A 1 115 ? 4.774 -11.378 4.718 1.00 95.56 115 PRO A N 1
ATOM 952 C CA . PRO A 1 115 ? 5.440 -11.940 3.548 1.00 95.56 115 PRO A CA 1
ATOM 953 C C . PRO A 1 115 ? 6.956 -11.757 3.662 1.00 95.56 115 PRO A C 1
ATOM 955 O O . PRO A 1 115 ? 7.421 -10.782 4.259 1.00 95.56 115 PRO A O 1
ATOM 958 N N . GLU A 1 116 ? 7.726 -12.673 3.086 1.00 95.06 116 GLU A N 1
ATOM 959 C CA . GLU A 1 116 ? 9.155 -12.442 2.877 1.00 95.06 116 GLU A CA 1
ATOM 960 C C . GLU A 1 116 ? 9.326 -11.369 1.791 1.00 95.06 116 GLU A C 1
ATOM 962 O O . GLU A 1 116 ? 8.701 -11.494 0.736 1.00 95.06 116 GLU A O 1
ATOM 967 N N . PRO A 1 117 ? 10.108 -10.302 2.035 1.00 93.06 117 PRO A N 1
ATOM 968 C CA . PRO A 1 117 ? 10.458 -9.353 0.988 1.00 93.06 117 PRO A CA 1
ATOM 969 C C . PRO A 1 117 ? 11.270 -10.054 -0.101 1.00 93.06 117 PRO A C 1
ATOM 971 O O . PRO A 1 117 ? 12.232 -10.760 0.200 1.00 93.06 117 PRO A O 1
ATOM 974 N N . THR A 1 118 ? 10.880 -9.861 -1.356 1.00 93.81 118 THR A N 1
ATOM 975 C CA . THR A 1 118 ? 11.521 -10.511 -2.514 1.00 93.81 118 THR A CA 1
ATOM 976 C C . THR A 1 118 ? 12.055 -9.529 -3.543 1.00 93.81 118 THR A C 1
ATOM 978 O O . THR A 1 118 ? 12.825 -9.929 -4.410 1.00 93.81 118 THR A O 1
ATOM 981 N N . ASP A 1 119 ? 11.652 -8.264 -3.454 1.00 92.50 119 ASP A N 1
ATOM 982 C CA . ASP A 1 119 ? 12.053 -7.211 -4.375 1.00 92.50 119 ASP A CA 1
ATOM 983 C C . ASP A 1 119 ? 12.218 -5.896 -3.613 1.00 92.50 119 ASP A C 1
ATOM 985 O O . ASP A 1 119 ? 11.350 -5.504 -2.831 1.00 92.50 119 ASP A O 1
ATOM 989 N N . ASP A 1 120 ? 13.337 -5.220 -3.837 1.00 91.44 120 ASP A N 1
ATOM 990 C CA . ASP A 1 120 ? 13.627 -3.866 -3.365 1.00 91.44 120 ASP A CA 1
ATOM 991 C C . ASP A 1 120 ? 13.850 -2.887 -4.533 1.00 91.44 120 ASP A C 1
ATOM 993 O O . ASP A 1 120 ? 14.216 -1.727 -4.318 1.00 91.44 120 ASP A O 1
ATOM 997 N N . SER A 1 121 ? 13.581 -3.333 -5.767 1.00 90.75 121 SER A N 1
ATOM 998 C CA . SER A 1 121 ? 13.737 -2.538 -6.977 1.00 90.75 121 SER 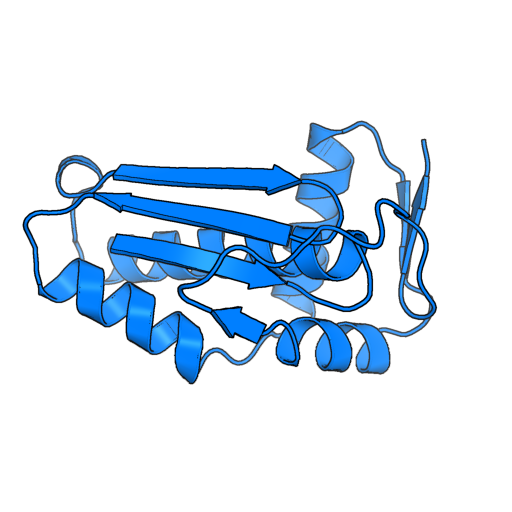A CA 1
ATOM 999 C C . SER A 1 121 ? 12.714 -1.410 -7.033 1.00 90.75 121 SER A C 1
ATOM 1001 O O . SER A 1 121 ? 11.497 -1.594 -6.956 1.00 90.75 121 SER A O 1
ATOM 1003 N N . MET A 1 122 ? 13.221 -0.207 -7.276 1.00 91.75 122 MET A N 1
ATOM 1004 C CA . MET A 1 122 ? 12.391 0.960 -7.559 1.00 91.75 122 MET A CA 1
ATOM 1005 C C . MET A 1 122 ? 12.044 1.094 -9.053 1.00 91.75 122 MET A C 1
ATOM 1007 O O . MET A 1 122 ? 11.361 2.038 -9.456 1.00 91.75 122 MET A O 1
ATOM 1011 N N . GLU A 1 123 ? 12.455 0.120 -9.863 1.00 94.62 123 GLU A N 1
ATOM 1012 C CA . GLU A 1 123 ? 12.138 -0.018 -11.283 1.00 94.62 123 GLU A CA 1
ATOM 1013 C C . GLU A 1 123 ? 11.204 -1.208 -11.517 1.00 94.62 123 GLU A C 1
ATOM 1015 O O . GLU A 1 123 ? 11.420 -2.303 -10.995 1.00 94.62 123 GLU A O 1
ATOM 1020 N N . SER A 1 124 ? 10.165 -1.007 -12.324 1.00 95.94 124 SER A N 1
ATOM 1021 C CA . SER A 1 124 ? 9.195 -2.045 -12.691 1.00 95.94 124 SER A CA 1
ATOM 1022 C C . SER A 1 124 ? 8.600 -1.753 -14.067 1.00 95.94 124 SER A C 1
ATOM 1024 O O . SER A 1 124 ? 8.741 -0.637 -14.552 1.00 95.94 124 SER A O 1
ATOM 1026 N N . PRO A 1 125 ? 7.920 -2.693 -14.745 1.00 97.31 125 PRO A N 1
ATOM 1027 C CA . PRO A 1 125 ? 7.401 -2.461 -16.096 1.00 97.31 125 PRO A CA 1
ATOM 1028 C C . PRO A 1 125 ? 6.548 -1.194 -16.270 1.00 97.31 125 PRO A C 1
ATOM 1030 O O . PRO A 1 125 ? 6.611 -0.578 -17.332 1.00 97.31 125 PRO A O 1
ATOM 1033 N N . ALA A 1 126 ? 5.803 -0.768 -15.244 1.00 97.50 126 ALA A N 1
ATOM 1034 C CA . ALA A 1 126 ? 4.895 0.373 -15.352 1.00 97.50 126 ALA A CA 1
ATOM 1035 C C . ALA A 1 126 ? 5.510 1.718 -14.929 1.00 97.50 126 ALA A C 1
ATOM 1037 O O . ALA A 1 126 ? 5.077 2.764 -15.414 1.00 97.50 126 ALA A O 1
ATOM 1038 N N . ILE A 1 127 ? 6.514 1.721 -14.049 1.00 98.00 127 ILE A N 1
ATOM 1039 C CA . ILE A 1 127 ? 7.134 2.949 -13.536 1.00 98.00 127 ILE A CA 1
ATOM 1040 C C . ILE A 1 127 ? 8.558 2.693 -13.047 1.00 98.00 127 ILE A C 1
ATOM 1042 O O . ILE A 1 127 ? 8.855 1.632 -12.511 1.00 98.00 127 ILE A O 1
ATOM 1046 N N . ASP A 1 128 ? 9.422 3.691 -13.201 1.00 97.19 128 ASP A N 1
ATOM 1047 C CA . ASP A 1 128 ? 10.747 3.721 -12.581 1.00 97.19 128 ASP A CA 1
ATOM 1048 C C . ASP A 1 128 ? 10.855 4.911 -11.631 1.00 97.19 128 ASP A C 1
ATOM 1050 O O . ASP A 1 128 ? 10.396 5.998 -11.980 1.00 97.19 128 ASP A O 1
ATOM 1054 N N . PHE A 1 129 ? 11.500 4.729 -10.478 1.00 95.81 129 PHE A N 1
ATOM 1055 C CA . PHE A 1 129 ? 12.032 5.822 -9.663 1.00 95.81 129 PHE A CA 1
ATOM 1056 C C . PHE A 1 129 ? 13.556 5.757 -9.647 1.00 95.81 129 PHE A C 1
ATOM 1058 O O . PHE A 1 129 ? 14.145 4.703 -9.405 1.00 95.81 129 PHE A O 1
ATOM 1065 N N . ARG A 1 130 ? 14.193 6.903 -9.880 1.00 93.06 130 ARG A N 1
ATOM 1066 C CA . ARG A 1 130 ? 15.652 7.060 -9.929 1.00 93.06 130 ARG A CA 1
ATOM 1067 C C . ARG A 1 130 ? 16.071 8.267 -9.104 1.00 93.06 130 ARG A C 1
ATOM 1069 O O . ARG A 1 130 ? 15.259 9.158 -8.894 1.00 93.06 130 ARG A O 1
ATOM 1076 N N . LYS A 1 131 ? 17.312 8.286 -8.621 1.00 88.00 131 LYS A N 1
ATOM 1077 C CA . LYS A 1 131 ? 17.913 9.502 -8.052 1.00 88.00 131 LYS A CA 1
ATOM 1078 C C . LYS A 1 131 ? 18.343 10.467 -9.149 1.00 88.00 131 LYS A C 1
ATOM 1080 O O . LYS A 1 131 ? 18.671 9.971 -10.251 1.00 88.00 131 LYS A O 1
#

Radius of gyration: 14.53 Å; chains: 1; bounding box: 34×28×39 Å

Sequence (131 aa):
MKIYSYSSSANYTHIHMYVFFFSFAEEIKERGLKDSNYKLDVSIDGNVAKWMLDTPEKRISNIFKSIMQDYVFNDEEIKIAISKIEQKNGFISKIKDMDLLRKEITKVDFTKKKPEPTDDSMESPAIDFRK

pLDDT: mean 93.74, std 3.69, range [77.81, 98.12]

Foldseek 3Di:
DKKKWFAPFQQLQQLLVQLLVVQLVVVCVVVVHDPVQWDWDWDDDTRMIMIDIDGPDPVSVVSSVCCLPPPQDDQVSSVVSVVVVCVVPVKDKDFPASVVSSVRNNPTDMGPDGDDRDYNAQDDNGMHIDD

Secondary structure (DSSP, 8-state):
-EEEEE-SSHHHHHHHHHHHHHHHHHHHHHTT--GGG-EEEEEEETTEEEEEEE-S-HHHHHHHHHHHHH----HHHHHHHHHHHHHHHT-EEEES-HHHHHHHHHT-EEESSPPPP----SB-SSEEEE-